Protein AF-A0A1G5KYW0-F1 (afdb_monomer_lite)

Organism: NCBI:txid1120976

Structure (mmCIF, N/CA/C/O backbone):
data_AF-A0A1G5KYW0-F1
#
_entry.id   AF-A0A1G5KYW0-F1
#
loop_
_atom_site.group_PDB
_atom_site.id
_atom_site.type_symbol
_atom_site.label_atom_id
_atom_site.label_alt_id
_atom_site.label_comp_id
_atom_site.label_asym_id
_atom_site.label_entity_id
_atom_site.label_seq_id
_atom_site.pdbx_PDB_ins_code
_atom_site.Cartn_x
_atom_site.Cartn_y
_atom_site.Cartn_z
_atom_site.occupancy
_atom_site.B_iso_or_equiv
_atom_site.auth_seq_id
_atom_site.auth_comp_id
_atom_site.auth_asym_id
_atom_site.auth_atom_id
_atom_site.pdbx_PDB_model_num
ATOM 1 N N . MET A 1 1 ? -21.309 3.708 8.577 1.00 51.34 1 MET A N 1
ATOM 2 C CA . MET A 1 1 ? -20.452 4.677 7.856 1.00 51.34 1 MET A CA 1
ATOM 3 C C . MET A 1 1 ? -20.414 4.258 6.394 1.00 51.34 1 MET A C 1
ATOM 5 O O . MET A 1 1 ? -19.963 3.160 6.084 1.00 51.34 1 MET A O 1
ATOM 9 N N . VAL A 1 2 ? -21.083 5.032 5.544 1.00 56.81 2 VAL A N 1
ATOM 10 C CA . VAL A 1 2 ? -21.658 4.594 4.261 1.00 56.81 2 VAL A CA 1
ATOM 11 C C . VAL A 1 2 ? -20.579 4.630 3.168 1.00 56.81 2 VAL A C 1
ATOM 13 O O . VAL A 1 2 ? -19.748 5.527 3.165 1.00 56.81 2 VAL A O 1
ATOM 16 N N . ILE A 1 3 ? -20.576 3.655 2.254 1.00 59.06 3 ILE A N 1
ATOM 17 C CA . ILE A 1 3 ? -19.629 3.388 1.138 1.00 59.06 3 ILE A CA 1
ATOM 18 C C . ILE A 1 3 ? -18.890 4.603 0.524 1.00 59.06 3 ILE A C 1
ATOM 20 O O . ILE A 1 3 ? -17.725 4.496 0.145 1.00 59.06 3 ILE A O 1
ATOM 24 N N . LYS A 1 4 ? -19.535 5.769 0.463 1.00 62.72 4 LYS A N 1
ATOM 25 C CA . LYS A 1 4 ? -18.994 7.040 -0.036 1.00 62.72 4 LYS A CA 1
ATOM 26 C C . LYS A 1 4 ? -17.700 7.491 0.656 1.00 62.72 4 LYS A C 1
ATOM 28 O O . LYS A 1 4 ? -16.780 7.938 -0.025 1.00 62.72 4 LYS A O 1
ATOM 33 N N . ASP A 1 5 ? -17.589 7.338 1.975 1.00 64.44 5 ASP A N 1
ATOM 34 C CA . ASP A 1 5 ? -16.370 7.727 2.706 1.00 64.44 5 ASP A CA 1
ATOM 35 C C . ASP A 1 5 ? -15.193 6.788 2.391 1.00 64.44 5 ASP A C 1
ATOM 37 O O . ASP A 1 5 ? -14.031 7.184 2.445 1.00 64.44 5 ASP A O 1
ATOM 41 N N . LYS A 1 6 ? -15.502 5.554 1.971 1.00 65.19 6 LYS A N 1
ATOM 42 C CA . LYS A 1 6 ? -14.529 4.501 1.653 1.00 65.19 6 LYS A CA 1
ATOM 43 C C . LYS A 1 6 ? -13.848 4.748 0.312 1.00 65.19 6 LYS A C 1
ATOM 45 O O . LYS A 1 6 ? -12.626 4.729 0.211 1.00 65.19 6 LYS A O 1
ATOM 50 N N . ILE A 1 7 ? -14.651 5.062 -0.703 1.00 66.62 7 ILE A N 1
ATOM 51 C CA . ILE A 1 7 ? -14.158 5.418 -2.040 1.00 66.62 7 ILE A CA 1
ATOM 52 C C . ILE A 1 7 ? -13.312 6.695 -1.970 1.00 66.62 7 ILE A C 1
ATOM 54 O O . ILE A 1 7 ? -12.277 6.788 -2.627 1.00 66.62 7 ILE A O 1
ATOM 58 N N . ARG A 1 8 ? -13.703 7.654 -1.118 1.00 71.00 8 ARG A N 1
ATOM 59 C CA . ARG A 1 8 ? -12.923 8.875 -0.870 1.00 71.00 8 ARG A CA 1
ATOM 60 C C . ARG A 1 8 ? -11.549 8.573 -0.281 1.00 71.00 8 ARG A C 1
ATOM 62 O O . ARG A 1 8 ? -10.568 9.105 -0.785 1.00 71.00 8 ARG A O 1
ATOM 69 N N . ALA A 1 9 ? -11.467 7.715 0.736 1.00 67.62 9 ALA A N 1
ATOM 70 C CA . ALA A 1 9 ? -10.189 7.343 1.340 1.00 67.62 9 ALA A CA 1
ATOM 71 C C . ALA A 1 9 ? -9.258 6.651 0.327 1.00 67.62 9 ALA A C 1
ATOM 73 O O . ALA A 1 9 ? -8.111 7.068 0.184 1.00 67.62 9 ALA A O 1
ATOM 74 N N . ILE A 1 10 ? -9.772 5.682 -0.445 1.00 69.94 10 ILE A N 1
ATOM 75 C CA . ILE A 1 10 ? -9.011 5.028 -1.528 1.00 69.94 10 ILE A CA 1
ATOM 76 C C . ILE A 1 10 ? -8.501 6.066 -2.530 1.00 69.94 10 ILE A C 1
ATOM 78 O O . ILE A 1 10 ? -7.313 6.081 -2.847 1.00 69.94 10 ILE A O 1
ATOM 82 N N . GLY A 1 11 ? -9.384 6.949 -3.001 1.00 72.00 11 GLY A N 1
ATOM 83 C CA . GLY A 1 11 ? -9.048 7.965 -3.996 1.00 72.00 11 GLY A CA 1
ATOM 84 C C . GLY A 1 11 ? -7.984 8.950 -3.513 1.00 72.00 11 GLY A C 1
ATOM 85 O O . GLY A 1 11 ? -7.025 9.215 -4.238 1.00 72.00 11 GLY A O 1
ATOM 86 N N . ILE A 1 12 ? -8.109 9.459 -2.285 1.00 73.88 12 ILE A N 1
ATOM 87 C CA . ILE A 1 12 ? -7.138 10.395 -1.701 1.00 73.88 12 ILE A CA 1
ATOM 88 C C . ILE A 1 12 ? -5.777 9.715 -1.543 1.00 73.88 12 ILE A C 1
ATOM 90 O O . ILE A 1 12 ? -4.774 10.249 -2.017 1.00 73.88 12 ILE A O 1
ATOM 94 N N . THR A 1 13 ? -5.729 8.527 -0.934 1.00 69.94 13 THR A N 1
ATOM 95 C CA . THR A 1 13 ? -4.467 7.804 -0.724 1.00 69.94 13 THR A CA 1
ATOM 96 C C . THR A 1 13 ? -3.806 7.449 -2.053 1.00 69.94 13 THR A C 1
ATOM 98 O O . THR A 1 13 ? -2.605 7.664 -2.212 1.00 69.94 13 THR A O 1
ATOM 101 N N . PHE A 1 14 ? -4.582 6.988 -3.037 1.00 77.00 14 PHE A N 1
ATOM 102 C CA . PHE A 1 14 ? -4.068 6.681 -4.371 1.00 77.00 14 PHE A CA 1
ATOM 103 C C . PHE A 1 14 ? -3.483 7.923 -5.053 1.00 77.00 14 PHE A C 1
ATOM 105 O O . PHE A 1 14 ? -2.389 7.861 -5.616 1.00 77.00 14 PHE A O 1
ATOM 112 N N . THR A 1 15 ? -4.179 9.058 -4.962 1.00 75.94 15 THR A N 1
ATOM 113 C CA . THR A 1 15 ? -3.744 10.321 -5.574 1.00 75.94 15 THR A CA 1
ATOM 114 C C . THR A 1 15 ? -2.440 10.809 -4.950 1.00 75.94 15 THR A C 1
ATOM 116 O O . THR A 1 15 ? -1.491 11.108 -5.673 1.00 75.94 15 THR A O 1
ATOM 119 N N . VAL A 1 16 ? -2.353 10.834 -3.617 1.00 75.31 16 VAL A N 1
ATOM 120 C CA . VAL A 1 16 ? -1.147 11.277 -2.900 1.00 75.31 16 VAL A CA 1
ATOM 121 C C . VAL A 1 16 ? 0.048 10.378 -3.221 1.00 75.31 16 VAL A C 1
ATOM 123 O O . VAL A 1 16 ? 1.118 10.885 -3.553 1.00 75.31 16 VAL A O 1
ATOM 126 N N . LEU A 1 17 ? -0.128 9.053 -3.190 1.00 75.12 17 LEU A N 1
ATOM 127 C CA . LEU A 1 17 ? 0.956 8.116 -3.507 1.00 75.12 17 LEU A CA 1
ATOM 128 C C . LEU A 1 17 ? 1.433 8.238 -4.949 1.00 75.12 17 LEU A C 1
ATOM 130 O O . LEU A 1 17 ? 2.632 8.149 -5.220 1.00 75.12 17 LEU A O 1
ATOM 134 N N . THR A 1 18 ? 0.498 8.453 -5.868 1.00 79.00 18 THR A N 1
ATOM 135 C CA . THR A 1 18 ? 0.822 8.661 -7.276 1.00 79.00 18 THR A CA 1
ATOM 136 C C . THR A 1 18 ? 1.600 9.956 -7.459 1.00 79.00 18 THR A C 1
ATOM 138 O O . THR A 1 18 ? 2.652 9.925 -8.084 1.00 79.00 18 THR A O 1
ATOM 141 N N . LEU A 1 19 ? 1.171 11.061 -6.842 1.00 77.38 19 LEU A N 1
ATOM 142 C CA . LEU A 1 19 ? 1.887 12.339 -6.908 1.00 77.38 19 LEU A CA 1
ATOM 143 C C . LEU A 1 19 ? 3.313 12.240 -6.357 1.00 77.38 19 LEU A C 1
ATOM 145 O O . LEU A 1 19 ? 4.249 12.651 -7.038 1.00 77.38 19 LEU A O 1
ATOM 149 N N . ILE A 1 20 ? 3.493 11.658 -5.167 1.00 76.19 20 ILE A N 1
ATOM 150 C CA . ILE A 1 20 ? 4.820 11.500 -4.546 1.00 76.19 20 ILE A CA 1
ATOM 151 C C . ILE A 1 20 ? 5.745 10.691 -5.456 1.00 76.19 20 ILE A C 1
ATOM 153 O O . ILE A 1 20 ? 6.888 11.079 -5.696 1.00 76.19 20 ILE A O 1
ATOM 157 N N . SER A 1 21 ? 5.249 9.582 -6.000 1.00 75.50 21 SER A N 1
ATOM 158 C CA . SER A 1 21 ? 6.049 8.764 -6.902 1.00 75.50 21 SER A CA 1
ATOM 159 C C . SER A 1 21 ? 6.342 9.444 -8.227 1.00 75.50 21 SER A C 1
ATOM 161 O O . SER A 1 21 ? 7.434 9.252 -8.745 1.00 75.50 21 SER A O 1
ATOM 163 N N . SER A 1 22 ? 5.403 10.200 -8.795 1.00 74.19 22 SER A N 1
ATOM 164 C CA . SER A 1 22 ? 5.642 10.925 -10.043 1.00 74.19 22 SER A CA 1
ATOM 165 C C . SER A 1 22 ? 6.707 12.001 -9.839 1.00 74.19 22 SER A C 1
ATOM 167 O O . SER A 1 22 ? 7.617 12.118 -10.655 1.00 74.19 22 SER A O 1
ATOM 169 N N . ILE A 1 23 ? 6.660 12.724 -8.714 1.00 78.00 23 ILE A N 1
ATOM 170 C CA . ILE A 1 23 ? 7.700 13.688 -8.325 1.00 78.00 23 ILE A CA 1
ATOM 171 C C . ILE A 1 23 ? 9.057 12.983 -8.182 1.00 78.00 23 ILE A C 1
ATOM 173 O O . ILE A 1 23 ? 10.052 13.451 -8.731 1.00 78.00 23 ILE A O 1
ATOM 177 N N . TYR A 1 24 ? 9.100 11.836 -7.498 1.00 76.81 24 TYR A N 1
ATOM 178 C CA . TYR A 1 24 ? 10.327 11.053 -7.329 1.00 76.81 24 TYR A CA 1
ATOM 179 C C . TYR A 1 24 ? 10.884 10.511 -8.657 1.00 76.81 24 TYR A C 1
ATOM 181 O O . TYR A 1 24 ? 12.095 10.529 -8.874 1.00 76.81 24 TYR A O 1
ATOM 189 N N . SER A 1 25 ? 10.021 10.057 -9.566 1.00 74.44 25 SER A N 1
ATOM 190 C CA . SER A 1 25 ? 10.415 9.606 -10.905 1.00 74.44 25 SER A CA 1
ATOM 191 C C . SER A 1 25 ? 11.018 10.745 -11.728 1.00 74.44 25 SER A C 1
ATOM 193 O O . SER A 1 25 ? 12.101 10.573 -12.290 1.00 74.44 25 SER A O 1
ATOM 195 N N . ILE A 1 26 ? 10.386 11.925 -11.716 1.00 79.25 26 ILE A N 1
ATOM 196 C CA . ILE A 1 26 ? 10.892 13.124 -12.401 1.00 79.25 26 ILE A CA 1
ATOM 197 C C . ILE A 1 26 ? 12.247 13.548 -11.823 1.00 79.25 26 ILE A C 1
ATOM 199 O O . ILE A 1 26 ? 13.172 13.822 -12.585 1.00 79.25 26 ILE A O 1
ATOM 203 N N . ALA A 1 27 ? 12.402 13.538 -10.495 1.00 76.12 27 ALA A N 1
ATOM 204 C CA . ALA A 1 27 ? 13.668 13.869 -9.837 1.00 76.12 27 ALA A CA 1
ATOM 205 C C . ALA A 1 27 ? 14.816 12.916 -10.227 1.00 76.12 27 ALA A C 1
ATOM 207 O O . ALA A 1 27 ? 15.974 13.323 -10.236 1.00 76.12 27 ALA A O 1
ATOM 208 N N . ASN A 1 28 ? 14.497 11.672 -10.600 1.00 78.56 28 ASN A N 1
ATOM 209 C CA . ASN A 1 28 ? 15.454 10.676 -11.092 1.00 78.56 28 ASN A CA 1
ATOM 210 C C . ASN A 1 28 ? 15.569 10.637 -12.631 1.00 78.56 28 ASN A C 1
ATOM 212 O O . ASN A 1 28 ? 16.106 9.675 -13.182 1.00 78.56 28 ASN A O 1
ATOM 216 N N . GLY A 1 29 ? 15.040 11.640 -13.340 1.00 78.56 29 GLY A N 1
ATOM 217 C CA . GLY A 1 29 ? 15.125 11.743 -14.801 1.00 78.56 29 GLY A CA 1
ATOM 218 C C . GLY A 1 29 ? 14.204 10.790 -15.572 1.00 78.56 29 GLY A C 1
ATOM 219 O O . GLY A 1 29 ? 14.328 10.673 -16.791 1.00 78.56 29 GLY A O 1
ATOM 220 N N . ARG A 1 30 ? 13.266 10.108 -14.901 1.00 73.69 30 ARG A N 1
ATOM 221 C CA . ARG A 1 30 ? 12.259 9.251 -15.546 1.00 73.69 30 ARG A CA 1
ATOM 222 C C . ARG A 1 30 ? 10.987 10.055 -15.792 1.00 73.69 30 ARG A C 1
ATOM 224 O O . ARG A 1 30 ? 10.219 10.320 -14.872 1.00 73.69 30 ARG A O 1
ATOM 231 N N . LEU A 1 31 ? 10.770 10.429 -17.050 1.00 69.19 31 LEU A N 1
ATOM 232 C CA . LEU A 1 31 ? 9.629 11.253 -17.469 1.00 69.19 31 LEU A CA 1
ATOM 233 C C . LEU A 1 31 ? 8.326 10.461 -17.638 1.00 69.19 31 LEU A C 1
ATOM 235 O O . LEU A 1 31 ? 7.248 11.050 -17.617 1.00 69.19 31 LEU A O 1
ATOM 239 N N . TYR A 1 32 ? 8.416 9.138 -17.790 1.00 65.62 32 TYR A N 1
ATOM 240 C CA . TYR A 1 32 ? 7.268 8.275 -18.046 1.00 65.62 32 TYR A CA 1
ATOM 241 C C . TYR A 1 32 ? 7.221 7.145 -17.027 1.00 65.62 32 TYR A C 1
ATOM 243 O O . TYR A 1 32 ? 8.216 6.454 -16.803 1.00 65.62 32 TYR A O 1
ATOM 251 N N . ASP A 1 33 ? 6.046 6.955 -16.435 1.00 65.38 33 ASP A N 1
ATOM 252 C CA . ASP A 1 33 ? 5.738 5.795 -15.610 1.00 65.38 33 ASP A CA 1
ATOM 253 C C . ASP A 1 33 ? 4.950 4.784 -16.455 1.00 65.38 33 ASP A C 1
ATOM 255 O O . ASP A 1 33 ? 4.143 5.158 -17.316 1.00 65.38 33 ASP A O 1
ATOM 259 N N . THR A 1 34 ? 5.185 3.489 -16.254 1.00 72.81 34 THR A N 1
ATOM 260 C CA . THR A 1 34 ? 4.481 2.470 -17.051 1.00 72.81 34 THR A CA 1
ATOM 261 C C . THR A 1 34 ? 3.025 2.399 -16.594 1.00 72.81 34 THR A C 1
ATOM 263 O O . THR A 1 34 ? 2.744 2.435 -15.397 1.00 72.81 34 THR A O 1
ATOM 266 N N . HIS A 1 35 ? 2.074 2.249 -17.521 1.00 72.69 35 HIS A N 1
ATOM 267 C CA . HIS A 1 35 ? 0.644 2.182 -17.176 1.00 72.69 35 HIS A CA 1
ATOM 268 C C . HIS A 1 35 ? 0.353 1.029 -16.193 1.00 72.69 35 HIS A C 1
ATOM 270 O O . HIS A 1 35 ? -0.458 1.163 -15.278 1.00 72.69 35 HIS A O 1
ATOM 276 N N . THR A 1 36 ? 1.111 -0.064 -16.305 1.00 64.81 36 THR A N 1
ATOM 277 C CA . THR A 1 36 ? 1.116 -1.201 -15.376 1.00 64.81 36 THR A CA 1
ATOM 278 C C . THR A 1 36 ? 1.483 -0.797 -13.944 1.00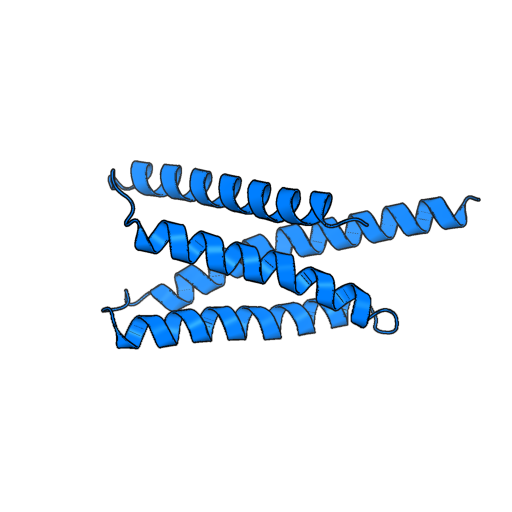 64.81 36 THR A C 1
ATOM 280 O O . THR A 1 36 ? 0.862 -1.273 -12.999 1.00 64.81 36 THR A O 1
ATOM 283 N N . HIS A 1 37 ? 2.429 0.129 -13.759 1.00 70.75 37 HIS A N 1
ATOM 284 C CA . HIS A 1 37 ? 2.868 0.604 -12.442 1.00 70.75 37 HIS A CA 1
ATOM 285 C C . HIS A 1 37 ? 1.775 1.416 -11.727 1.00 70.75 37 HIS A C 1
ATOM 287 O O . HIS A 1 37 ? 1.567 1.263 -10.519 1.00 70.75 37 HIS A O 1
ATOM 293 N N . LEU A 1 38 ? 1.028 2.232 -12.480 1.00 72.50 38 LEU A N 1
ATOM 294 C CA . LEU A 1 38 ? -0.124 2.991 -11.980 1.00 72.50 38 LEU A CA 1
ATOM 295 C C . LEU A 1 38 ? -1.266 2.064 -11.543 1.00 72.50 38 LEU A C 1
ATOM 297 O O . LEU A 1 38 ? -1.810 2.228 -10.448 1.00 72.50 38 LEU A O 1
ATOM 301 N N . ILE A 1 39 ? -1.586 1.058 -12.363 1.00 72.00 39 ILE A N 1
ATOM 302 C CA . ILE A 1 39 ? -2.614 0.052 -12.050 1.00 72.00 39 ILE A CA 1
ATOM 303 C C . ILE A 1 39 ? -2.217 -0.754 -10.808 1.00 72.00 39 ILE A C 1
ATOM 305 O O . ILE A 1 39 ? -3.026 -0.916 -9.893 1.00 72.00 39 ILE A O 1
ATOM 309 N N . MET A 1 40 ? -0.958 -1.195 -10.726 1.00 72.38 40 MET A N 1
ATOM 310 C CA . MET A 1 40 ? -0.440 -1.937 -9.575 1.00 72.38 40 MET A CA 1
ATOM 311 C C . MET A 1 40 ? -0.583 -1.124 -8.282 1.00 72.38 40 MET A C 1
ATOM 313 O O . MET A 1 40 ? -1.054 -1.629 -7.261 1.00 72.38 40 MET A O 1
ATOM 317 N N . ARG A 1 41 ? -0.238 0.169 -8.335 1.00 76.75 41 ARG A N 1
ATOM 318 C CA . ARG A 1 41 ? -0.375 1.081 -7.197 1.00 76.75 41 ARG A CA 1
ATOM 319 C C . ARG A 1 41 ? -1.833 1.260 -6.789 1.00 76.75 41 ARG A C 1
ATOM 321 O O . ARG A 1 41 ? -2.121 1.240 -5.593 1.00 76.75 41 ARG A O 1
ATOM 328 N N . PHE A 1 42 ? -2.754 1.386 -7.743 1.00 74.44 42 PHE A N 1
ATOM 329 C CA . PHE A 1 42 ? -4.185 1.459 -7.444 1.00 74.44 42 PHE A CA 1
ATOM 330 C C . PHE A 1 42 ? -4.675 0.204 -6.713 1.00 74.44 42 PHE A C 1
ATOM 332 O O . PHE A 1 42 ? -5.283 0.319 -5.649 1.00 74.44 42 PHE A O 1
ATOM 339 N N . ILE A 1 43 ? -4.343 -0.984 -7.228 1.00 75.06 43 ILE A N 1
ATOM 340 C CA . ILE A 1 43 ? -4.741 -2.273 -6.641 1.00 75.06 43 ILE A CA 1
ATOM 341 C C . ILE A 1 43 ? -4.215 -2.406 -5.208 1.00 75.06 43 ILE A C 1
ATOM 343 O O . ILE A 1 43 ? -4.976 -2.725 -4.296 1.00 75.06 43 ILE A O 1
ATOM 347 N N . ILE A 1 44 ? -2.938 -2.096 -4.981 1.00 76.19 44 ILE A N 1
ATOM 348 C CA . ILE A 1 44 ? -2.324 -2.174 -3.648 1.00 76.19 44 ILE A CA 1
ATOM 349 C C . ILE A 1 44 ? -2.983 -1.189 -2.680 1.00 76.19 44 ILE A C 1
ATOM 351 O O . ILE A 1 44 ? -3.260 -1.541 -1.535 1.00 76.19 44 ILE A O 1
ATOM 355 N N . THR A 1 45 ? -3.295 0.023 -3.141 1.00 74.06 45 THR A N 1
ATOM 356 C CA . THR A 1 45 ? -3.963 1.033 -2.308 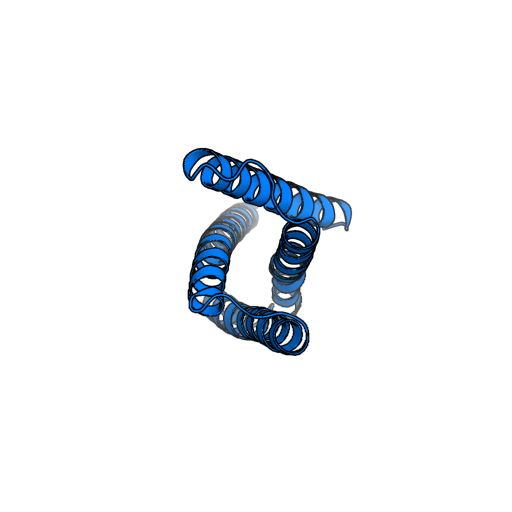1.00 74.06 45 THR A CA 1
ATOM 357 C C . THR A 1 45 ? -5.393 0.615 -1.958 1.00 74.06 45 THR A C 1
ATOM 359 O O . THR A 1 45 ? -5.830 0.774 -0.817 1.00 74.06 45 THR A O 1
ATOM 362 N N . ALA A 1 46 ? -6.116 0.027 -2.914 1.00 71.06 46 ALA A N 1
ATOM 363 C CA . ALA A 1 46 ? -7.453 -0.510 -2.695 1.00 71.06 46 ALA A CA 1
ATOM 364 C C . ALA A 1 46 ? -7.440 -1.677 -1.694 1.00 71.06 46 ALA A C 1
ATOM 366 O O . ALA A 1 46 ? -8.292 -1.720 -0.807 1.00 71.06 46 ALA A O 1
ATOM 367 N N . ILE A 1 47 ? -6.447 -2.571 -1.772 1.00 73.69 47 ILE A N 1
ATOM 368 C CA . ILE A 1 47 ? -6.249 -3.654 -0.796 1.00 73.69 47 ILE A CA 1
ATOM 369 C C . ILE A 1 47 ? -5.936 -3.080 0.589 1.00 73.69 47 ILE A C 1
ATOM 371 O O . ILE A 1 47 ? -6.566 -3.487 1.564 1.00 73.69 47 ILE A O 1
ATOM 375 N N . ALA A 1 48 ? -5.024 -2.108 0.686 1.00 70.62 48 ALA A N 1
ATOM 376 C CA . ALA A 1 48 ? -4.613 -1.490 1.950 1.00 70.62 48 ALA A CA 1
ATOM 377 C C . ALA A 1 48 ? -5.774 -0.806 2.685 1.00 70.62 48 ALA A C 1
ATOM 379 O O . ALA A 1 48 ? -5.928 -0.954 3.891 1.00 70.62 48 ALA A O 1
ATOM 380 N N . ILE A 1 49 ? -6.607 -0.054 1.962 1.00 69.62 49 ILE A N 1
ATOM 381 C CA . ILE A 1 49 ? -7.755 0.648 2.551 1.00 69.62 49 ILE A CA 1
ATOM 382 C C . ILE A 1 49 ? -8.922 -0.322 2.777 1.00 69.62 49 ILE A C 1
ATOM 384 O O . ILE A 1 49 ? -9.602 -0.244 3.797 1.00 69.62 49 ILE A O 1
ATOM 388 N N . GLY A 1 50 ? -9.158 -1.250 1.844 1.00 66.94 50 GLY A N 1
ATOM 389 C CA . GLY A 1 50 ? -10.228 -2.246 1.927 1.00 66.94 50 GLY A CA 1
ATOM 390 C C . GLY A 1 50 ? -10.078 -3.184 3.126 1.00 66.94 50 GLY A C 1
ATOM 391 O O . GLY A 1 50 ? -11.059 -3.555 3.768 1.00 66.94 50 GLY A O 1
ATOM 392 N N . SER A 1 51 ? -8.842 -3.514 3.478 1.00 67.38 51 SER A N 1
ATOM 393 C CA . SER A 1 51 ? -8.526 -4.375 4.615 1.00 67.38 51 SER A CA 1
ATOM 394 C C . SER A 1 51 ? -8.747 -3.702 5.975 1.00 67.38 51 SER A C 1
ATOM 396 O O . SER A 1 51 ? -9.092 -4.397 6.933 1.00 67.38 51 SER A O 1
ATOM 398 N N . LEU A 1 52 ? -8.699 -2.365 6.073 1.00 64.06 52 LEU A N 1
ATOM 399 C CA . LEU A 1 52 ? -9.005 -1.643 7.322 1.00 64.06 52 LEU A CA 1
ATOM 400 C C . LEU A 1 52 ? -10.448 -1.864 7.783 1.00 64.06 52 LEU A C 1
ATOM 402 O O . LEU A 1 52 ? -10.773 -1.648 8.944 1.00 64.06 52 LEU A O 1
ATOM 406 N N . TYR A 1 53 ? -11.327 -2.323 6.895 1.00 64.06 53 TYR A N 1
ATOM 407 C CA . TYR A 1 53 ? -12.702 -2.664 7.249 1.00 64.06 53 TYR A CA 1
ATOM 408 C C . TYR A 1 53 ? -12.836 -4.047 7.887 1.00 64.06 53 TYR A C 1
ATOM 410 O O . TYR A 1 53 ? -13.860 -4.328 8.503 1.00 64.06 53 TYR A O 1
ATOM 418 N N . VAL A 1 54 ? -11.798 -4.887 7.832 1.00 62.22 54 VAL A N 1
ATOM 419 C CA . VAL A 1 54 ? -11.753 -6.119 8.632 1.00 62.22 54 VAL A CA 1
ATOM 420 C C . VAL A 1 54 ? -11.678 -5.772 10.131 1.00 62.22 54 VAL A C 1
ATOM 422 O O . VAL A 1 54 ? -12.085 -6.579 10.962 1.00 62.22 54 VAL A O 1
ATOM 425 N N . TYR A 1 55 ? -11.274 -4.547 10.504 1.00 64.31 55 TYR A N 1
ATOM 426 C CA . TYR A 1 55 ? -11.277 -4.104 11.906 1.00 64.31 55 TYR A CA 1
ATOM 427 C C . TYR A 1 55 ? -12.669 -4.095 12.532 1.00 64.31 55 TYR A C 1
ATOM 429 O O . TYR A 1 55 ? -12.782 -4.443 13.705 1.00 64.31 55 TYR A O 1
ATOM 437 N N . ASP A 1 56 ? -13.721 -3.783 11.763 1.00 63.75 56 ASP A N 1
ATOM 438 C CA . ASP A 1 56 ? -15.107 -3.829 12.257 1.00 63.75 56 ASP A CA 1
ATOM 439 C C . ASP A 1 56 ? -15.487 -5.259 12.700 1.00 63.75 56 ASP A C 1
ATOM 441 O O . ASP A 1 56 ? -16.272 -5.455 13.630 1.00 63.75 56 ASP A O 1
ATOM 445 N N . TRP A 1 57 ? -14.870 -6.274 12.085 1.00 61.88 57 TRP A N 1
ATOM 446 C CA . TRP A 1 57 ? -15.040 -7.683 12.445 1.00 61.88 57 TRP A CA 1
ATOM 447 C C . TRP A 1 57 ? -14.319 -8.062 13.744 1.00 61.88 57 TRP A C 1
ATOM 449 O O . TRP A 1 57 ? -14.720 -9.000 14.436 1.00 61.88 57 TRP A O 1
ATOM 459 N N . PHE A 1 58 ? -13.273 -7.319 14.106 1.00 63.41 58 PHE A N 1
ATOM 460 C CA . PHE A 1 58 ? -12.437 -7.568 15.278 1.00 63.41 58 PHE A CA 1
ATOM 461 C C . PHE A 1 58 ? -12.849 -6.747 16.509 1.00 63.41 58 PHE A C 1
ATOM 463 O O . PHE A 1 58 ? -12.048 -6.578 17.427 1.00 63.41 58 PHE A O 1
ATOM 470 N N . ASN A 1 59 ? -14.116 -6.328 16.585 1.00 60.66 59 ASN A N 1
ATOM 471 C CA . ASN A 1 59 ? -14.704 -5.467 17.627 1.00 60.66 59 ASN A CA 1
ATOM 472 C C . ASN A 1 59 ? -14.487 -5.917 19.097 1.00 60.66 59 ASN A C 1
ATOM 474 O O . ASN A 1 59 ? -14.802 -5.176 20.020 1.00 60.66 59 ASN A O 1
ATOM 478 N N . LYS A 1 60 ? -13.973 -7.132 19.340 1.00 68.88 60 LYS A N 1
ATOM 479 C CA . LYS A 1 60 ? -13.681 -7.689 20.678 1.00 68.88 60 LYS A CA 1
ATOM 480 C C . LYS A 1 60 ? -12.186 -7.913 20.962 1.00 68.88 60 LYS A C 1
ATOM 482 O O . LYS A 1 60 ? -11.840 -8.433 22.020 1.00 68.88 60 LYS A O 1
ATOM 487 N N . LYS A 1 61 ? -11.292 -7.603 20.020 1.00 78.31 61 LYS A N 1
ATOM 488 C CA . LYS A 1 61 ? -9.834 -7.764 20.165 1.00 78.31 61 LYS A CA 1
ATOM 489 C C . LYS A 1 61 ? -9.199 -6.407 20.496 1.00 78.31 61 LYS A C 1
ATOM 491 O O . LYS A 1 61 ? -9.719 -5.380 20.066 1.00 78.31 61 LYS A O 1
ATOM 496 N N . PRO A 1 62 ? -8.071 -6.368 21.226 1.00 81.38 62 PRO A N 1
ATOM 497 C CA . PRO A 1 62 ? -7.407 -5.104 21.498 1.00 81.38 62 PRO A CA 1
ATOM 498 C C . PRO A 1 62 ? -6.866 -4.511 20.192 1.00 81.38 62 PRO A C 1
ATOM 500 O O . PRO A 1 62 ? -6.315 -5.230 19.357 1.00 81.38 62 PRO A O 1
ATOM 503 N N . LEU A 1 63 ? -7.011 -3.194 20.032 1.00 77.00 63 LEU A N 1
ATOM 504 C CA . LEU A 1 63 ? -6.774 -2.477 18.776 1.00 77.00 63 LEU A CA 1
ATOM 505 C C . LEU A 1 63 ? -5.401 -2.793 18.151 1.00 77.00 63 LEU A C 1
ATOM 507 O O . LEU A 1 63 ? -5.310 -3.047 16.953 1.00 77.00 63 LEU A O 1
ATOM 511 N N . TYR A 1 64 ? -4.344 -2.873 18.968 1.00 80.69 64 TYR A N 1
ATOM 512 C CA . TYR A 1 64 ? -2.988 -3.196 18.505 1.00 80.69 64 TYR A CA 1
ATOM 513 C C . TYR A 1 64 ? -2.886 -4.583 17.841 1.00 80.69 64 TYR A C 1
ATOM 515 O O . TYR A 1 64 ? -2.192 -4.725 16.836 1.00 80.69 64 TYR A O 1
ATOM 523 N N . LEU A 1 65 ? -3.597 -5.599 18.354 1.00 81.50 65 LEU A N 1
ATOM 524 C CA . LEU A 1 65 ? -3.606 -6.942 17.758 1.00 81.50 65 LEU A CA 1
ATOM 525 C C . LEU A 1 65 ? -4.274 -6.914 16.389 1.00 81.50 65 LEU A C 1
ATOM 527 O O . LEU A 1 65 ? -3.810 -7.578 15.465 1.00 81.50 65 LEU A O 1
ATOM 531 N N . VAL A 1 66 ? -5.336 -6.122 16.249 1.00 81.25 66 VAL A N 1
ATOM 532 C CA . VAL A 1 66 ? -6.023 -5.956 14.969 1.00 81.25 66 VAL A CA 1
ATOM 533 C C . VAL A 1 66 ? -5.092 -5.308 13.946 1.00 81.25 66 VAL A C 1
ATOM 535 O O . VAL A 1 66 ? -5.016 -5.783 12.817 1.00 81.25 66 VAL A O 1
ATOM 538 N N . HIS A 1 67 ? -4.301 -4.314 14.367 1.00 82.69 67 HIS A N 1
ATOM 539 C CA . HIS A 1 67 ? -3.246 -3.719 13.546 1.00 82.69 67 HIS A CA 1
ATOM 540 C C . HIS A 1 67 ? -2.203 -4.724 13.068 1.00 82.69 67 HIS A C 1
ATOM 542 O O . HIS A 1 67 ? -1.929 -4.794 11.869 1.00 82.69 67 HIS A O 1
ATOM 548 N N . ILE A 1 68 ? -1.679 -5.551 13.964 1.00 85.12 68 ILE A N 1
ATOM 549 C CA . ILE A 1 68 ? -0.678 -6.558 13.599 1.00 85.12 68 ILE A CA 1
ATOM 550 C C . ILE A 1 68 ? -1.259 -7.585 12.617 1.00 85.12 68 ILE A C 1
ATOM 552 O O . ILE A 1 68 ? -0.667 -7.834 11.567 1.00 85.12 68 ILE A O 1
ATOM 556 N N . ILE A 1 69 ? -2.432 -8.151 12.921 1.00 82.50 69 ILE A N 1
ATOM 557 C CA . ILE A 1 69 ? -3.078 -9.168 12.075 1.00 82.50 69 ILE A CA 1
ATOM 558 C C . ILE A 1 69 ? -3.375 -8.598 10.687 1.00 82.50 69 ILE A C 1
ATOM 560 O O . ILE A 1 69 ? -3.067 -9.222 9.672 1.00 82.50 69 ILE A O 1
ATOM 564 N N . HIS A 1 70 ? -3.927 -7.389 10.640 1.00 83.38 70 HIS A N 1
ATOM 565 C CA . HIS A 1 70 ? -4.203 -6.688 9.399 1.00 83.38 70 HIS A CA 1
ATOM 566 C C . HIS A 1 70 ? -2.947 -6.485 8.548 1.00 83.38 70 HIS A C 1
ATOM 568 O O . HIS A 1 70 ? -2.950 -6.755 7.345 1.00 83.38 70 HIS A O 1
ATOM 574 N N . TYR A 1 71 ? -1.862 -6.012 9.162 1.00 86.56 71 TYR A N 1
ATOM 575 C CA . TYR A 1 71 ? -0.599 -5.803 8.468 1.00 86.56 71 TYR A CA 1
ATOM 576 C C . TYR A 1 71 ? -0.060 -7.105 7.869 1.00 86.56 71 TYR A C 1
ATOM 578 O O . TYR A 1 71 ? 0.296 -7.129 6.695 1.00 86.56 71 TYR A O 1
ATOM 586 N N . ILE A 1 72 ? -0.075 -8.202 8.632 1.00 88.00 72 ILE A N 1
ATOM 587 C CA . ILE A 1 72 ? 0.389 -9.512 8.156 1.00 88.00 72 ILE A CA 1
ATOM 588 C C . ILE A 1 72 ? -0.435 -9.978 6.951 1.00 88.00 72 ILE A C 1
ATOM 590 O O . ILE A 1 72 ? 0.141 -10.336 5.923 1.00 88.00 72 ILE A O 1
ATOM 594 N N . ILE A 1 73 ? -1.769 -9.940 7.048 1.00 84.12 73 ILE A N 1
ATOM 595 C CA . ILE A 1 73 ? -2.667 -10.380 5.966 1.00 84.12 73 ILE A CA 1
ATOM 596 C C . ILE A 1 73 ? -2.402 -9.575 4.693 1.00 84.12 73 ILE A C 1
ATOM 598 O O . ILE A 1 73 ? -2.263 -10.124 3.601 1.00 84.12 73 ILE A O 1
ATOM 602 N N . THR A 1 74 ? -2.312 -8.259 4.836 1.00 83.19 74 THR A N 1
ATOM 603 C CA . THR A 1 74 ? -2.212 -7.361 3.689 1.00 83.19 74 THR A CA 1
ATOM 604 C C . THR A 1 74 ? -0.827 -7.349 3.063 1.00 83.19 74 THR A C 1
ATOM 606 O O . THR A 1 74 ? -0.727 -7.373 1.840 1.00 83.19 74 THR A O 1
ATOM 609 N N . MET A 1 75 ? 0.237 -7.404 3.866 1.00 88.50 75 MET A N 1
ATOM 610 C CA . MET A 1 75 ? 1.598 -7.545 3.355 1.00 88.50 75 MET A CA 1
ATOM 611 C C . MET A 1 75 ? 1.782 -8.885 2.638 1.00 88.50 75 MET A C 1
ATOM 613 O O . MET A 1 75 ? 2.400 -8.931 1.577 1.00 88.50 75 MET A O 1
ATOM 617 N N . THR A 1 76 ? 1.179 -9.960 3.158 1.00 87.88 76 THR A N 1
ATOM 618 C CA . THR A 1 76 ? 1.159 -11.261 2.472 1.00 87.88 76 THR A CA 1
ATOM 619 C C . THR A 1 76 ? 0.499 -11.133 1.102 1.00 87.88 76 THR A C 1
ATOM 621 O O . THR A 1 76 ? 1.091 -11.540 0.110 1.00 87.88 76 THR A O 1
ATOM 624 N N . ALA A 1 77 ? -0.672 -10.491 1.014 1.00 83.38 77 ALA A N 1
ATOM 625 C CA . ALA A 1 77 ? -1.350 -10.268 -0.264 1.00 83.38 77 ALA A CA 1
ATOM 626 C C . ALA A 1 77 ? -0.508 -9.429 -1.246 1.00 83.38 77 ALA A C 1
ATOM 628 O O . ALA A 1 77 ? -0.440 -9.749 -2.434 1.00 83.38 77 ALA A O 1
ATOM 629 N N . VAL A 1 78 ? 0.168 -8.384 -0.759 1.00 86.56 78 VAL A N 1
ATOM 630 C CA . VAL A 1 78 ? 1.070 -7.548 -1.570 1.00 86.56 78 VAL A CA 1
ATOM 631 C C . VAL A 1 78 ? 2.252 -8.361 -2.097 1.00 86.56 78 VAL A C 1
ATOM 633 O O . VAL A 1 78 ? 2.559 -8.291 -3.286 1.00 86.56 78 VAL A O 1
ATOM 636 N N . PHE A 1 79 ? 2.891 -9.173 -1.258 1.00 89.38 79 PHE A N 1
ATOM 637 C CA . PHE A 1 79 ? 3.981 -10.045 -1.694 1.00 89.38 79 PHE A CA 1
ATOM 638 C C . PHE A 1 79 ? 3.515 -11.132 -2.657 1.00 89.38 79 PHE A C 1
ATOM 640 O O . PHE A 1 79 ? 4.200 -11.377 -3.646 1.00 89.38 79 PHE A O 1
ATOM 647 N N . SER A 1 80 ? 2.339 -11.727 -2.442 1.00 85.94 80 SER A N 1
ATOM 648 C CA . SER A 1 80 ? 1.748 -12.665 -3.399 1.00 85.94 80 SER A CA 1
ATOM 649 C C . SER A 1 80 ? 1.505 -12.006 -4.757 1.00 85.94 80 SER A C 1
ATOM 651 O O . SER A 1 80 ? 1.798 -12.609 -5.784 1.00 85.94 80 SER A O 1
ATOM 653 N N . LEU A 1 81 ? 1.038 -10.755 -4.786 1.00 83.06 81 LEU A N 1
ATOM 654 C CA . LEU A 1 81 ? 0.867 -10.002 -6.031 1.00 83.06 81 LEU A CA 1
ATOM 655 C C . LEU A 1 81 ? 2.194 -9.760 -6.757 1.00 83.06 81 LEU A C 1
ATOM 657 O O . LEU A 1 81 ? 2.258 -9.933 -7.975 1.00 83.06 81 LEU A O 1
ATOM 661 N N . VAL A 1 82 ? 3.247 -9.375 -6.031 1.00 86.88 82 VAL A N 1
ATOM 662 C CA . VAL A 1 82 ? 4.589 -9.200 -6.612 1.00 86.88 82 VAL A CA 1
ATOM 663 C C . VAL A 1 82 ? 5.133 -10.526 -7.136 1.00 86.88 82 VAL A C 1
ATOM 665 O O . VAL A 1 82 ? 5.661 -10.566 -8.245 1.00 86.88 82 VAL A O 1
ATOM 668 N N . TRP A 1 83 ? 4.936 -11.616 -6.395 1.00 88.38 83 TRP A N 1
ATOM 669 C CA . TRP A 1 83 ? 5.333 -12.956 -6.815 1.00 88.38 83 TRP A CA 1
ATOM 670 C C . TRP A 1 83 ? 4.631 -13.392 -8.103 1.00 88.38 83 TRP A C 1
ATOM 672 O O . TRP A 1 83 ? 5.305 -13.800 -9.046 1.00 88.38 83 TRP A O 1
ATOM 682 N N . VAL A 1 84 ? 3.307 -13.221 -8.191 1.00 83.31 84 VAL A N 1
ATOM 683 C CA . VAL A 1 84 ? 2.542 -13.520 -9.412 1.00 83.31 84 VAL A CA 1
ATOM 684 C C . VAL A 1 84 ? 3.028 -12.671 -10.589 1.00 83.31 84 VAL A C 1
ATOM 686 O O . VAL A 1 84 ? 3.181 -13.198 -11.685 1.00 83.31 84 VAL A O 1
ATOM 689 N N . ASN A 1 85 ? 3.329 -11.384 -10.384 1.00 79.94 85 ASN A N 1
ATOM 690 C CA . ASN A 1 85 ? 3.866 -10.532 -11.455 1.00 79.94 85 ASN A CA 1
ATOM 691 C C . ASN A 1 85 ? 5.241 -10.999 -11.947 1.00 79.94 85 ASN A C 1
ATOM 693 O O . ASN A 1 85 ? 5.516 -10.917 -13.142 1.00 79.94 85 ASN A O 1
ATOM 697 N N . GLY A 1 86 ? 6.063 -11.553 -11.055 1.00 84.75 86 GLY A N 1
ATOM 698 C CA . GLY A 1 86 ? 7.347 -12.162 -11.400 1.00 84.75 86 GLY A CA 1
ATOM 699 C C . GLY A 1 86 ? 7.272 -13.356 -12.341 1.00 84.75 86 GLY A C 1
ATOM 700 O O . GLY A 1 86 ? 8.275 -13.701 -12.955 1.00 84.75 86 GLY A O 1
ATOM 701 N N . LEU A 1 87 ? 6.098 -13.980 -12.476 1.00 86.81 87 LEU A N 1
ATOM 702 C CA . LEU A 1 87 ? 5.878 -15.062 -13.438 1.00 86.81 87 LEU A CA 1
ATOM 703 C C . LEU A 1 87 ? 5.717 -14.543 -14.874 1.00 86.81 87 LEU A C 1
ATOM 705 O O . LEU A 1 87 ? 5.890 -15.308 -15.818 1.00 86.81 87 LEU A O 1
ATOM 709 N N . PHE A 1 88 ? 5.374 -13.263 -15.040 1.00 85.88 88 PHE A N 1
ATOM 710 C CA . PHE A 1 88 ? 5.085 -12.655 -16.341 1.00 85.88 88 PHE A CA 1
ATOM 711 C C . PHE A 1 88 ? 6.140 -11.637 -16.778 1.00 85.88 88 PHE A C 1
ATOM 713 O O . PHE A 1 88 ? 6.275 -11.380 -17.972 1.00 85.88 88 PHE A O 1
ATOM 720 N N . ILE A 1 89 ? 6.853 -11.021 -15.830 1.00 83.00 89 ILE A N 1
ATOM 721 C CA . ILE A 1 89 ? 7.764 -9.902 -16.084 1.00 83.00 89 ILE A CA 1
ATOM 722 C C . ILE A 1 89 ? 9.016 -10.063 -15.223 1.00 83.00 89 ILE A C 1
ATOM 724 O O . ILE A 1 89 ? 8.938 -10.475 -14.064 1.00 83.00 89 ILE A O 1
ATOM 728 N N . GLU A 1 90 ? 10.170 -9.683 -15.770 1.00 85.75 90 GLU A N 1
ATOM 729 C CA . GLU A 1 90 ? 11.409 -9.602 -15.005 1.00 85.75 90 GLU A CA 1
ATOM 730 C C . GLU A 1 90 ? 11.281 -8.544 -13.895 1.00 85.75 90 GLU A C 1
ATOM 732 O O . GLU A 1 90 ? 11.078 -7.351 -14.140 1.00 85.75 90 GLU A O 1
ATOM 737 N N . LEU A 1 91 ? 11.356 -9.003 -12.645 1.00 82.50 91 LEU A N 1
ATOM 738 C CA . LEU A 1 91 ? 11.298 -8.147 -11.467 1.00 82.50 91 LEU A CA 1
ATOM 739 C C . LEU A 1 91 ? 12.644 -7.469 -11.241 1.00 82.50 91 LEU A C 1
ATOM 741 O O . LEU A 1 91 ? 13.698 -8.100 -11.281 1.00 82.50 91 LEU A O 1
ATOM 745 N N . HIS A 1 92 ? 12.598 -6.191 -10.876 1.00 84.56 92 HIS A N 1
ATOM 746 C CA . HIS A 1 92 ? 13.783 -5.503 -10.390 1.00 84.56 92 HIS A CA 1
ATOM 747 C C . HIS A 1 92 ? 14.348 -6.227 -9.146 1.00 84.56 92 HIS A C 1
ATOM 749 O O . HIS A 1 92 ? 13.559 -6.619 -8.279 1.00 84.56 92 HIS A O 1
ATOM 755 N N . PRO A 1 93 ? 15.682 -6.331 -8.970 1.00 85.94 93 PRO A N 1
ATOM 756 C CA . PRO A 1 93 ? 16.287 -7.036 -7.831 1.00 85.94 93 PRO A CA 1
ATOM 757 C C . PRO A 1 93 ? 15.808 -6.535 -6.463 1.00 85.94 93 PRO A C 1
ATOM 759 O O . PRO A 1 93 ? 15.785 -7.272 -5.483 1.00 85.94 93 PRO A O 1
ATOM 762 N N . ASN A 1 94 ? 15.388 -5.269 -6.403 1.00 87.38 94 ASN A N 1
ATOM 763 C CA . ASN A 1 94 ? 14.904 -4.627 -5.186 1.00 87.38 94 ASN A CA 1
ATOM 764 C C . ASN A 1 94 ? 13.370 -4.561 -5.067 1.00 87.38 94 ASN A C 1
ATOM 766 O O . ASN A 1 94 ? 12.877 -3.974 -4.108 1.00 87.38 94 ASN A O 1
ATOM 770 N N . ALA A 1 95 ? 12.602 -5.167 -5.982 1.00 83.44 95 ALA A N 1
ATOM 771 C CA . ALA A 1 95 ? 11.144 -5.007 -6.055 1.00 83.44 95 ALA A CA 1
ATOM 772 C C . ALA A 1 95 ? 10.419 -5.328 -4.732 1.00 83.44 95 ALA A C 1
ATOM 774 O O . ALA A 1 95 ? 9.554 -4.567 -4.298 1.00 83.44 95 ALA A O 1
ATOM 775 N N . TYR A 1 96 ? 10.811 -6.409 -4.047 1.00 87.69 96 TYR A N 1
ATOM 776 C CA . TYR A 1 96 ? 10.234 -6.784 -2.750 1.00 87.69 96 TYR A CA 1
ATOM 777 C C . TYR A 1 96 ? 10.581 -5.797 -1.631 1.00 87.69 96 TYR A C 1
ATOM 779 O O . TYR A 1 96 ? 9.725 -5.466 -0.812 1.00 87.69 96 TYR A O 1
ATOM 787 N N . ARG A 1 97 ? 11.820 -5.294 -1.597 1.00 88.88 97 ARG A N 1
ATOM 788 C CA . ARG A 1 97 ? 12.235 -4.295 -0.603 1.00 88.88 97 ARG A CA 1
ATOM 789 C C . ARG A 1 97 ? 11.490 -2.984 -0.824 1.00 88.88 97 ARG A C 1
ATOM 791 O O . ARG A 1 97 ? 10.974 -2.397 0.124 1.00 88.88 97 ARG A O 1
ATOM 798 N N . ASP A 1 98 ? 11.421 -2.548 -2.074 1.00 84.62 98 ASP A N 1
ATOM 799 C CA . ASP A 1 98 ? 10.831 -1.268 -2.436 1.00 84.62 98 ASP A CA 1
ATOM 800 C C . ASP A 1 98 ? 9.317 -1.278 -2.169 1.00 84.62 98 ASP A C 1
ATOM 802 O O . ASP A 1 98 ? 8.785 -0.301 -1.633 1.00 84.62 98 ASP A O 1
ATOM 806 N N . ILE A 1 99 ? 8.618 -2.389 -2.447 1.00 85.50 99 ILE A N 1
ATOM 807 C CA . ILE A 1 99 ? 7.189 -2.496 -2.125 1.00 85.50 99 ILE A CA 1
ATOM 808 C C . ILE A 1 99 ? 6.937 -2.616 -0.622 1.00 85.50 99 ILE A C 1
ATOM 810 O O . ILE A 1 99 ? 5.998 -2.001 -0.119 1.00 85.50 99 ILE A O 1
ATOM 814 N N . PHE A 1 100 ? 7.790 -3.350 0.100 1.00 89.94 100 PHE A N 1
ATOM 815 C CA . PHE A 1 100 ? 7.687 -3.499 1.548 1.00 89.94 100 PHE A CA 1
ATOM 816 C C . PHE A 1 100 ? 7.789 -2.140 2.236 1.00 89.94 100 PHE A C 1
ATOM 818 O O . PHE A 1 100 ? 6.913 -1.782 3.022 1.00 89.94 100 PHE A O 1
ATOM 825 N N . LEU A 1 101 ? 8.817 -1.353 1.905 1.00 86.94 101 LEU A N 1
ATOM 826 C CA . LEU A 1 101 ? 9.022 -0.030 2.496 1.00 86.94 101 LEU A CA 1
ATOM 827 C C . LEU A 1 101 ? 7.871 0.921 2.153 1.00 86.94 101 LEU A C 1
ATOM 829 O O . LEU A 1 101 ? 7.320 1.554 3.054 1.00 86.94 101 LEU A O 1
ATOM 833 N N . ASN A 1 102 ? 7.455 0.969 0.882 1.00 82.12 102 ASN A N 1
ATOM 834 C CA . ASN A 1 102 ? 6.334 1.811 0.461 1.00 82.12 102 ASN A CA 1
ATOM 835 C C . ASN A 1 102 ? 5.041 1.450 1.199 1.00 82.12 102 ASN A C 1
ATOM 837 O O . ASN A 1 102 ? 4.372 2.325 1.748 1.00 82.12 102 ASN A O 1
ATOM 841 N N . TYR A 1 103 ? 4.697 0.164 1.248 1.00 83.00 103 TYR A N 1
ATOM 842 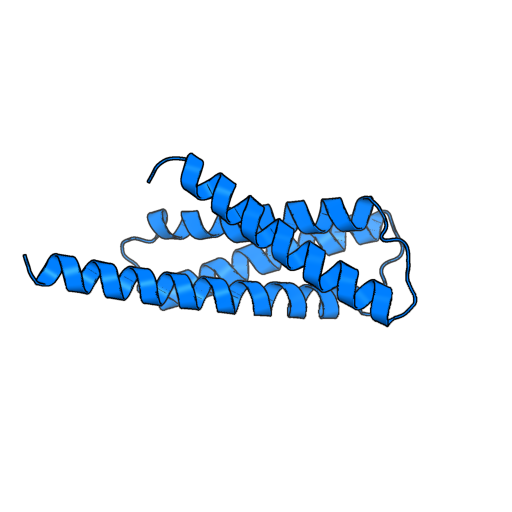C CA . TYR A 1 103 ? 3.474 -0.288 1.898 1.00 83.00 103 TYR A CA 1
ATOM 843 C C . TYR A 1 103 ? 3.508 -0.044 3.411 1.00 83.00 103 TYR A C 1
ATOM 845 O O . TYR A 1 103 ? 2.535 0.447 3.982 1.00 83.00 103 TYR A O 1
ATOM 853 N N . THR A 1 104 ? 4.639 -0.332 4.059 1.00 88.81 104 THR A N 1
ATOM 854 C CA . THR A 1 104 ? 4.799 -0.181 5.512 1.00 88.81 104 THR A CA 1
ATOM 855 C C . THR A 1 104 ? 4.615 1.266 5.952 1.00 88.81 104 THR A C 1
ATOM 857 O O . THR A 1 104 ? 3.883 1.522 6.907 1.00 88.81 104 THR A O 1
ATOM 860 N N . VAL A 1 105 ? 5.223 2.223 5.242 1.00 84.94 105 VAL A N 1
ATOM 861 C CA . VAL A 1 105 ? 5.097 3.654 5.569 1.00 84.94 105 VAL A CA 1
ATOM 862 C C . VAL A 1 105 ? 3.639 4.105 5.482 1.00 84.94 105 VAL A C 1
ATOM 864 O O . VAL A 1 105 ? 3.127 4.732 6.410 1.00 84.94 105 VAL A O 1
ATOM 867 N N . VAL A 1 106 ? 2.944 3.737 4.404 1.00 80.38 106 VAL A N 1
ATOM 868 C CA . VAL A 1 106 ? 1.523 4.069 4.218 1.00 80.38 106 VAL A CA 1
ATOM 869 C C . VAL A 1 106 ? 0.669 3.446 5.312 1.00 80.38 106 VAL A C 1
ATOM 871 O O . VAL A 1 106 ? -0.173 4.122 5.908 1.00 80.38 106 VAL A O 1
ATOM 874 N N . TRP A 1 107 ? 0.910 2.171 5.610 1.00 84.00 107 TRP A N 1
ATOM 875 C CA . TRP A 1 107 ? 0.182 1.454 6.642 1.00 84.00 107 TRP A CA 1
ATOM 876 C C . TRP A 1 107 ? 0.362 2.098 8.024 1.00 84.00 107 TRP A C 1
ATOM 878 O O . TRP A 1 107 ? -0.631 2.286 8.726 1.00 84.00 107 TRP A O 1
ATOM 888 N N . ILE A 1 108 ? 1.580 2.513 8.397 1.00 85.88 108 ILE A N 1
ATOM 889 C CA . ILE A 1 108 ? 1.848 3.204 9.672 1.00 85.88 108 ILE A CA 1
ATOM 890 C C . ILE A 1 108 ? 1.043 4.504 9.772 1.00 85.88 108 ILE A C 1
ATOM 892 O O . ILE A 1 108 ? 0.379 4.731 10.785 1.00 85.88 108 ILE A O 1
ATOM 896 N N . ILE A 1 109 ? 1.068 5.340 8.727 1.00 81.81 109 ILE A N 1
ATOM 897 C CA . ILE A 1 109 ? 0.364 6.634 8.709 1.00 81.81 109 ILE A CA 1
ATOM 898 C C . ILE A 1 109 ? -1.139 6.427 8.920 1.00 81.81 109 ILE A C 1
ATOM 900 O O . ILE A 1 109 ? -1.757 7.071 9.772 1.00 81.81 109 ILE A O 1
ATOM 904 N N . ILE A 1 110 ? -1.721 5.487 8.177 1.00 77.19 110 ILE A N 1
ATOM 905 C CA . ILE A 1 110 ? -3.142 5.151 8.259 1.00 77.19 110 ILE A CA 1
ATOM 906 C C . ILE A 1 110 ? -3.490 4.567 9.633 1.00 77.19 110 ILE A C 1
ATOM 908 O O . ILE A 1 110 ? -4.463 4.988 10.258 1.00 77.19 110 ILE A O 1
ATOM 912 N N . SER A 1 111 ? -2.691 3.615 10.116 1.00 79.38 111 SER A N 1
ATOM 913 C CA . SER A 1 111 ? -2.871 2.944 11.404 1.00 79.38 111 SER A CA 1
ATOM 914 C C . SER A 1 111 ? -2.868 3.943 12.566 1.00 79.38 111 SER A C 1
ATOM 916 O O . SER A 1 111 ? -3.738 3.902 13.443 1.00 79.38 111 SER A O 1
ATOM 918 N N . PHE A 1 112 ? -1.927 4.888 12.543 1.00 82.31 112 PHE A N 1
ATOM 919 C CA . PHE A 1 112 ? -1.830 5.945 13.543 1.00 82.31 112 PHE A CA 1
ATOM 920 C C . PHE A 1 112 ? -3.026 6.902 13.481 1.00 82.31 112 PHE A C 1
ATOM 922 O O . PHE A 1 112 ? -3.637 7.194 14.514 1.00 82.31 112 PHE A O 1
ATOM 929 N N . GLY A 1 113 ? -3.408 7.339 12.275 1.00 79.38 113 GLY A N 1
ATOM 930 C CA . GLY A 1 113 ? -4.585 8.183 12.063 1.00 79.38 113 GLY A CA 1
ATOM 931 C C . GLY A 1 113 ? -5.874 7.528 12.566 1.00 79.38 113 GLY A C 1
ATOM 932 O O . GLY A 1 113 ? -6.646 8.160 13.291 1.00 79.38 113 GLY A O 1
ATOM 933 N N . LEU A 1 114 ? -6.070 6.240 12.265 1.00 76.31 114 LEU A N 1
ATOM 934 C CA . LEU A 1 114 ? -7.221 5.460 12.726 1.00 76.31 114 LEU A CA 1
ATOM 935 C C . LEU A 1 114 ? -7.248 5.346 14.255 1.00 76.31 114 LEU A C 1
ATOM 937 O O . LEU A 1 114 ? -8.286 5.579 14.871 1.00 76.31 114 LEU A O 1
ATOM 941 N N . THR A 1 115 ? -6.103 5.054 14.875 1.00 78.56 115 THR A N 1
ATOM 942 C CA . THR A 1 115 ? -5.991 4.954 16.338 1.00 78.56 115 THR A CA 1
ATOM 943 C C . THR A 1 115 ? -6.380 6.267 17.017 1.00 78.56 115 THR A C 1
ATOM 945 O O . THR A 1 115 ? -7.161 6.265 17.971 1.00 78.56 115 THR A O 1
ATOM 948 N N . LYS A 1 116 ? -5.888 7.404 16.509 1.00 77.69 116 LYS A N 1
ATOM 949 C CA . LYS A 1 116 ? -6.235 8.732 17.039 1.00 77.69 116 LYS A CA 1
ATOM 950 C C . LYS A 1 116 ? -7.708 9.068 16.846 1.00 77.69 116 LYS A C 1
ATOM 952 O O . LYS A 1 116 ? -8.334 9.586 17.767 1.00 77.69 116 LYS A O 1
ATOM 957 N N . PHE A 1 117 ? -8.271 8.737 15.687 1.00 76.12 117 PHE A N 1
ATOM 958 C CA . PHE A 1 117 ? -9.690 8.941 15.418 1.00 76.12 117 PHE A CA 1
ATOM 959 C C . PHE A 1 117 ? -10.578 8.145 16.385 1.00 76.12 117 PHE A C 1
ATOM 961 O O . PHE A 1 117 ? -11.510 8.708 16.960 1.00 76.12 117 PHE A O 1
ATOM 968 N N . ILE A 1 118 ? -10.261 6.864 16.613 1.00 75.12 118 ILE A N 1
ATOM 969 C CA . ILE A 1 118 ? -10.993 6.008 17.557 1.00 75.12 118 ILE A CA 1
ATOM 970 C C . ILE A 1 118 ? -10.899 6.578 18.978 1.00 75.12 118 ILE A C 1
ATOM 972 O O . ILE A 1 118 ? -11.929 6.730 19.626 1.00 75.12 118 ILE A O 1
ATOM 976 N N . GLN A 1 119 ? -9.707 6.982 19.431 1.00 76.38 119 GLN A N 1
ATOM 977 C CA . GLN A 1 119 ? -9.520 7.593 20.756 1.00 76.38 119 GLN A CA 1
ATOM 978 C C . GLN A 1 119 ? -10.319 8.895 20.934 1.00 76.38 119 GLN A C 1
ATOM 980 O O . GLN A 1 119 ? -10.944 9.095 21.974 1.00 76.3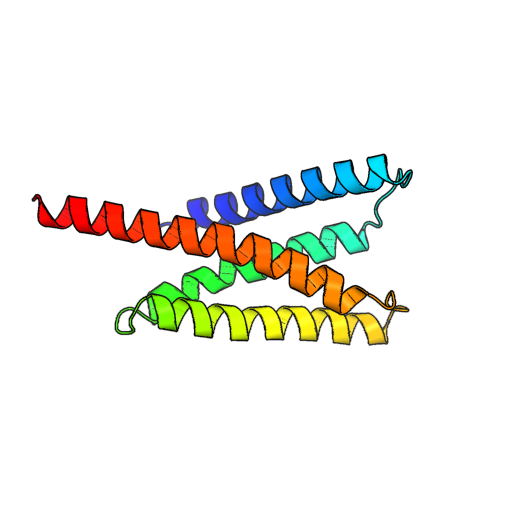8 119 GLN A O 1
ATOM 985 N N . CYS A 1 120 ? -10.333 9.780 19.930 1.00 74.75 120 CYS A N 1
ATOM 986 C CA . CYS A 1 120 ? -11.129 11.011 19.977 1.00 74.75 120 CYS A CA 1
ATOM 987 C C . CYS A 1 120 ? -12.634 10.724 20.022 1.00 74.75 120 CYS A C 1
ATOM 989 O O . CYS A 1 120 ? -13.367 11.392 20.751 1.00 74.75 120 CYS A O 1
ATOM 991 N N . LYS A 1 121 ? -13.099 9.728 19.260 1.00 74.31 121 LYS A N 1
ATOM 992 C CA . LYS A 1 121 ? -14.507 9.322 19.249 1.00 74.31 121 LYS A CA 1
ATOM 993 C C . LYS A 1 121 ? -14.940 8.745 20.597 1.00 74.31 121 LYS A C 1
ATOM 995 O O . LYS A 1 121 ? -15.996 9.118 21.096 1.00 74.31 121 LYS A O 1
ATOM 1000 N N . ASP A 1 122 ? -14.116 7.886 21.189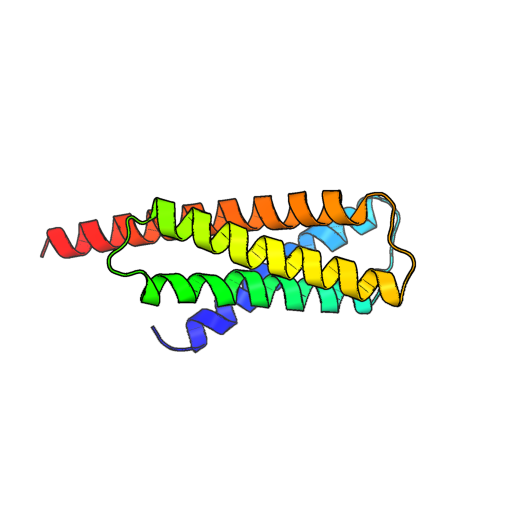 1.00 74.12 122 ASP A N 1
ATOM 1001 C CA . ASP A 1 122 ? -14.397 7.273 22.490 1.00 74.12 122 ASP A CA 1
ATOM 1002 C C . ASP A 1 122 ? -14.452 8.335 23.601 1.00 74.12 122 ASP A C 1
ATOM 1004 O O . ASP A 1 122 ? -15.374 8.358 24.414 1.00 74.12 122 ASP A O 1
ATOM 1008 N N . LYS A 1 123 ? -13.541 9.320 23.551 1.00 71.69 123 LYS A N 1
ATOM 1009 C CA . LYS A 1 123 ? -13.538 10.465 24.471 1.00 71.69 123 LYS A CA 1
ATOM 1010 C C . LYS A 1 123 ? -14.787 11.349 24.343 1.00 71.69 123 LYS A C 1
ATOM 1012 O O . LYS A 1 123 ? -15.256 11.862 25.352 1.00 71.69 123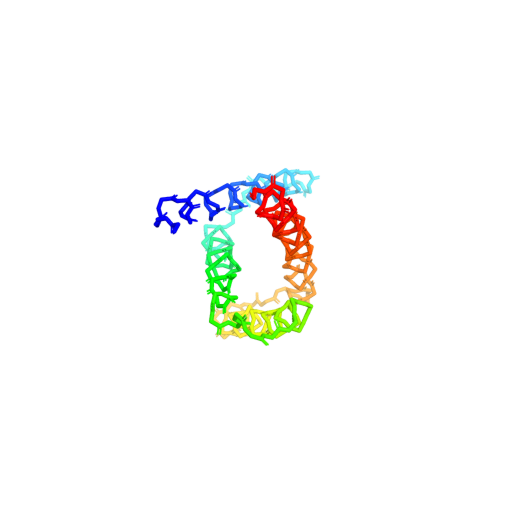 LYS A O 1
ATOM 1017 N N . ASN A 1 124 ? -15.333 11.536 23.141 1.00 71.38 124 ASN A N 1
ATOM 1018 C CA . ASN A 1 124 ? -16.580 12.289 22.956 1.00 71.38 124 ASN A CA 1
ATOM 1019 C C . ASN A 1 124 ? -17.809 11.520 23.458 1.00 71.38 124 ASN A C 1
ATOM 1021 O O . ASN A 1 124 ? -18.707 12.138 24.015 1.00 71.38 124 ASN A O 1
ATOM 1025 N N . ASN A 1 125 ? -17.839 10.193 23.306 1.00 66.69 125 ASN A N 1
ATOM 1026 C CA . ASN A 1 125 ? -18.945 9.367 23.795 1.00 66.69 125 ASN A CA 1
ATOM 1027 C C . ASN A 1 125 ? -18.968 9.237 25.327 1.00 66.69 125 ASN A C 1
ATOM 1029 O O . ASN A 1 125 ? -20.037 9.055 25.889 1.00 66.69 125 ASN A O 1
ATOM 1033 N N . ALA A 1 126 ? -17.814 9.326 25.997 1.00 65.06 126 ALA A N 1
ATOM 1034 C CA . ALA A 1 126 ? -17.718 9.265 27.459 1.00 65.06 126 ALA A CA 1
ATOM 1035 C C . ALA A 1 126 ? -18.080 10.585 28.177 1.00 65.06 126 ALA A C 1
ATOM 1037 O O . ALA A 1 126 ? -18.165 10.602 29.400 1.00 65.06 126 ALA A O 1
ATOM 1038 N N . ASN A 1 127 ? -18.243 11.689 27.436 1.00 56.16 127 ASN A N 1
ATOM 1039 C CA . ASN A 1 127 ? -18.612 13.011 27.966 1.00 56.16 127 ASN A CA 1
ATOM 1040 C C . ASN A 1 127 ? -20.095 13.370 27.716 1.00 56.16 127 ASN A C 1
ATOM 1042 O O . ASN A 1 127 ? -20.471 14.533 27.865 1.00 56.16 127 ASN A O 1
ATOM 1046 N N . ILE A 1 128 ? -20.911 12.392 27.310 1.00 49.69 128 ILE A N 1
ATOM 1047 C CA . ILE A 1 128 ? -22.372 12.476 27.144 1.00 49.69 128 ILE A CA 1
ATOM 1048 C C . ILE A 1 128 ? -22.995 11.509 28.149 1.00 49.69 128 ILE A C 1
ATOM 1050 O O . ILE A 1 128 ? -24.010 11.890 28.769 1.00 49.69 128 ILE A O 1
#

Sequence (128 aa):
MVIKDKIRAIGITFTVLTLISSIYSIANGRLYDTHTHLIMRFIITAIAIGSLYVYDWFNKKPLYLVHIIHYIITMTAVFSLVWVNGLFIELHPNAYRDIFLNYTVVWIIISFGLTKFIQCKDKNNANI

Radius of gyration: 16.82 Å; chains: 1; bounding box: 39×29×46 Å

pLDDT: mean 76.13, std 8.66, range [49.69, 89.94]

Foldseek 3Di:
DDCVVLVVQLVVLLVVLVVVVCVVCVVVVNNDDDPVVSVLSSVLSNLLSVLVVCVVVVVPDPLVVSLVVSCVVSLVVNVVVVVVVVVPDPDDPCNNVVSVVSSVVSSVVVSVVVVVVVVVVVVVVVVD

Secondary structure (DSSP, 8-state):
--THHHHHHHHHHHHHHHHHHHHHHHHTT-----HHHHHHHHHHHHHHHHHGGGGGGGTTS-HHHHHHHHHHHHHHHHHHHHHHHHTTS---TTHHHHHHHHHHHHHHHHHHHHHHHHHHHHHHHTT-

InterPro domains:
  IPR046716 Protein of unknown function DUF6608 [PF20312] (3-125)